Protein AF-0000000086702486 (afdb_homodimer)

Radius of gyration: 12.78 Å; Cα contacts (8 Å, |Δi|>4): 85; chains: 2; bounding box: 32×32×23 Å

Nearest PDB structures (foldseek):
  7s03-assembly1_A-2  TM=8.599E-01  e=2.556E-01  Homo sapiens
  4u7b-assembly2_G-2  TM=8.923E-01  e=3.787E-01  Drosophila mauritiana
  3hot-assembly1_A  TM=8.938E-01  e=4.609E-01  Drosophila mauritiana
  3hot-assembly1_B  TM=8.864E-01  e=8.877E-01  Drosophila mauritiana
  5hoo-assembly1_B  TM=8.160E-01  e=1.012E+00  Drosophila mauritiana

Sequence (98 aa):
METPDFRSYFLIRIKLARTVNEIHGDLLSTFPDSCPGLSTLQRWHTEFDMETPDFRSYFLIRIKLARTVNEIHGDLLSTFPDSCPGLSTLQRWHTEFD

Organism: Caligus rogercresseyi (NCBI:txid217165)

Foldseek 3Di:
DDPVVLLVVLLVVVVVVDDLVVSQVVCCVVPVPHRDDSVVSVVSVVVSD/DDPVVLLVVLLVVVVVVDDLVVSQVVCCVVPVPHRDDSVVSVVSVVVSD

Structure (mmCIF, N/CA/C/O backbone):
data_AF-0000000086702486-model_v1
#
loop_
_entity.id
_entity.type
_entity.pdbx_description
1 polymer 'Uncharacterized protein'
#
loop_
_atom_site.group_PDB
_atom_site.id
_atom_site.type_symbol
_atom_site.label_atom_id
_atom_site.label_alt_id
_atom_site.label_comp_id
_atom_site.label_asym_id
_atom_site.label_entity_id
_atom_site.label_seq_id
_atom_site.pdbx_PDB_ins_code
_atom_site.Cartn_x
_atom_site.Cartn_y
_atom_site.Cartn_z
_atom_site.occupancy
_atom_site.B_iso_or_equiv
_atom_site.auth_seq_id
_atom_site.auth_comp_id
_atom_site.auth_asym_id
_atom_site.auth_atom_id
_atom_site.pdbx_PDB_model_num
ATOM 1 N N . MET A 1 1 ? 6.402 -0.081 -10.914 1 90.75 1 MET A N 1
ATOM 2 C CA . MET A 1 1 ? 5.453 0.712 -10.141 1 90.75 1 MET A CA 1
ATOM 3 C C . MET A 1 1 ? 5.477 2.172 -10.586 1 90.75 1 MET A C 1
ATOM 5 O O . MET A 1 1 ? 6.527 2.695 -10.953 1 90.75 1 MET A O 1
ATOM 9 N N . GLU A 1 2 ? 4.199 2.703 -10.539 1 94.25 2 GLU A N 1
ATOM 10 C CA . GLU A 1 2 ? 4.043 4.098 -10.938 1 94.25 2 GLU A CA 1
ATOM 11 C C . GLU A 1 2 ? 3.701 4.98 -9.742 1 94.25 2 GLU A C 1
ATOM 13 O O . GLU A 1 2 ? 3.381 4.477 -8.664 1 94.25 2 GLU A O 1
ATOM 18 N N . THR A 1 3 ? 3.789 6.328 -9.984 1 95.75 3 THR A N 1
ATOM 19 C CA . THR A 1 3 ? 3.615 7.301 -8.914 1 95.75 3 THR A CA 1
ATOM 20 C C . THR A 1 3 ? 2.287 7.078 -8.195 1 95.75 3 THR A C 1
ATOM 22 O O . THR A 1 3 ? 2.229 7.125 -6.965 1 95.75 3 THR A O 1
ATOM 25 N N . PRO A 1 4 ? 1.243 6.793 -8.891 1 96.81 4 PRO A N 1
ATOM 26 C CA . PRO A 1 4 ? -0.021 6.609 -8.172 1 96.81 4 PRO A CA 1
ATOM 27 C C . PRO A 1 4 ? -0.011 5.379 -7.266 1 96.81 4 PRO A C 1
ATOM 29 O O . PRO A 1 4 ? -0.661 5.375 -6.219 1 96.81 4 PRO A O 1
ATOM 32 N N . ASP A 1 5 ? 0.723 4.324 -7.633 1 97.56 5 ASP A N 1
ATOM 33 C CA . ASP A 1 5 ? 0.84 3.146 -6.781 1 97.56 5 ASP A CA 1
ATOM 34 C C . ASP A 1 5 ? 1.465 3.504 -5.434 1 97.56 5 ASP A C 1
ATOM 36 O O . ASP A 1 5 ? 0.964 3.096 -4.383 1 97.56 5 ASP A O 1
ATOM 40 N N . PHE A 1 6 ? 2.48 4.316 -5.516 1 98.5 6 PHE A N 1
ATOM 41 C CA . PHE A 1 6 ? 3.182 4.703 -4.297 1 98.5 6 PHE A CA 1
ATOM 42 C C . PHE A 1 6 ? 2.312 5.617 -3.439 1 98.5 6 PHE A C 1
ATOM 44 O O . PHE A 1 6 ? 2.365 5.555 -2.209 1 98.5 6 PHE A O 1
ATOM 51 N N . ARG A 1 7 ? 1.56 6.438 -4.113 1 98.19 7 ARG A N 1
ATOM 52 C CA . ARG A 1 7 ? 0.712 7.348 -3.352 1 98.19 7 ARG A CA 1
ATOM 53 C C . ARG A 1 7 ? -0.373 6.582 -2.6 1 98.19 7 ARG A C 1
ATOM 55 O O . ARG A 1 7 ? -0.613 6.836 -1.418 1 98.19 7 ARG A O 1
ATOM 62 N N . SER A 1 8 ? -0.958 5.656 -3.289 1 98.06 8 SER A N 1
ATOM 63 C CA . SER A 1 8 ? -1.977 4.84 -2.639 1 98.06 8 SER A CA 1
ATOM 64 C C . SER A 1 8 ? -1.391 4.051 -1.472 1 98.06 8 SER A C 1
ATOM 66 O O . SER A 1 8 ? -1.982 3.998 -0.392 1 98.06 8 SER A O 1
ATOM 68 N N . TYR A 1 9 ? -0.256 3.486 -1.682 1 98.69 9 TYR A N 1
ATOM 69 C CA . TYR A 1 9 ? 0.44 2.748 -0.633 1 98.69 9 TYR A CA 1
ATOM 70 C C . TYR A 1 9 ? 0.72 3.643 0.569 1 98.69 9 TYR A C 1
ATOM 72 O O . TYR A 1 9 ? 0.439 3.266 1.709 1 98.69 9 TYR A O 1
ATOM 80 N N . PHE A 1 10 ? 1.204 4.859 0.299 1 98.75 10 PHE A N 1
ATOM 81 C CA . PHE A 1 10 ? 1.559 5.816 1.34 1 98.75 10 PHE A CA 1
ATOM 82 C C . PHE A 1 10 ? 0.337 6.188 2.174 1 98.75 10 PHE A C 1
ATOM 84 O O . PHE A 1 10 ? 0.373 6.113 3.402 1 98.75 10 PHE A O 1
ATOM 91 N N . LEU A 1 11 ? -0.743 6.484 1.512 1 97.25 11 LEU A N 1
ATOM 92 C CA . LEU A 1 11 ? -1.923 6.973 2.213 1 97.25 11 LEU A CA 1
ATOM 93 C C . LEU A 1 11 ? -2.521 5.887 3.1 1 97.25 11 LEU A C 1
ATOM 95 O O . LEU A 1 11 ? -2.934 6.156 4.23 1 97.25 11 LEU A O 1
ATOM 99 N N . ILE A 1 12 ? -2.477 4.66 2.664 1 98.31 12 ILE A N 1
ATOM 100 C CA . ILE A 1 12 ? -2.996 3.559 3.467 1 98.31 12 ILE A CA 1
ATOM 101 C C . ILE A 1 12 ? -2.064 3.295 4.648 1 98.31 12 ILE A C 1
ATOM 103 O O . ILE A 1 12 ? -2.523 3.051 5.766 1 98.31 12 ILE A O 1
ATOM 107 N N . ARG A 1 13 ? -0.734 3.404 4.461 1 98.44 13 ARG A N 1
ATOM 108 C CA . ARG A 1 13 ? 0.202 3.186 5.559 1 98.44 13 ARG A CA 1
ATOM 109 C C . ARG A 1 13 ? 0.049 4.258 6.633 1 98.44 13 ARG A C 1
ATOM 111 O O . ARG A 1 13 ? 0.201 3.979 7.824 1 98.44 13 ARG A O 1
ATOM 118 N N . ILE A 1 14 ? -0.267 5.48 6.242 1 98.56 14 ILE A N 1
ATOM 119 C CA . ILE A 1 14 ? -0.532 6.551 7.199 1 98.56 14 ILE A CA 1
ATOM 120 C C . ILE A 1 14 ? -1.771 6.211 8.023 1 98.56 14 ILE A C 1
ATOM 122 O O . ILE A 1 14 ? -1.786 6.402 9.242 1 98.56 14 ILE A O 1
ATOM 126 N N . LYS A 1 15 ? -2.734 5.676 7.391 1 97 15 LYS A N 1
ATOM 127 C CA . LYS A 1 15 ? -3.953 5.297 8.102 1 97 15 LYS A CA 1
ATOM 128 C C . LYS A 1 15 ? -3.697 4.141 9.055 1 97 15 LYS A C 1
ATOM 130 O O . LYS A 1 15 ? -4.387 4 10.07 1 97 15 LYS A O 1
ATOM 135 N N . LEU A 1 16 ? -2.689 3.332 8.703 1 97.44 16 LEU A N 1
ATOM 136 C CA . LEU A 1 16 ? -2.277 2.232 9.562 1 97.44 16 LEU A CA 1
ATOM 137 C C . LEU A 1 16 ? -1.311 2.719 10.641 1 97.44 16 LEU A C 1
ATOM 139 O O . LEU A 1 16 ? -0.672 1.91 11.32 1 97.44 16 LEU A O 1
ATOM 143 N N . ALA A 1 17 ? -1.124 4.047 10.742 1 97.31 17 ALA A N 1
ATOM 144 C CA . ALA A 1 17 ? -0.392 4.734 11.797 1 97.31 17 ALA A CA 1
ATOM 145 C C . ALA A 1 17 ? 1.111 4.516 11.656 1 97.31 17 ALA A C 1
ATOM 147 O O . ALA A 1 17 ? 1.82 4.375 12.656 1 97.31 17 ALA A O 1
ATOM 148 N N . ARG A 1 18 ? 1.547 4.379 10.469 1 97.81 18 ARG A N 1
ATOM 149 C CA . ARG A 1 18 ? 2.982 4.387 10.203 1 97.81 18 ARG A CA 1
ATOM 150 C C . ARG A 1 18 ? 3.486 5.805 9.961 1 97.81 18 ARG A C 1
ATOM 152 O O . ARG A 1 18 ? 2.738 6.664 9.484 1 97.81 18 ARG A O 1
ATOM 159 N N . THR A 1 19 ? 4.824 5.969 10.297 1 98.31 19 THR A N 1
ATOM 160 C CA . THR A 1 19 ? 5.395 7.297 10.102 1 98.31 19 THR A CA 1
ATOM 161 C C . THR A 1 19 ? 5.926 7.453 8.68 1 98.31 19 THR A C 1
ATOM 163 O O . THR A 1 19 ? 6.234 6.465 8.016 1 98.31 19 THR A O 1
ATOM 166 N N . VAL A 1 20 ? 6.078 8.672 8.281 1 98.38 20 VAL A N 1
ATOM 167 C CA . VAL A 1 20 ? 6.613 8.969 6.957 1 98.38 20 VAL A CA 1
ATOM 168 C C . VAL A 1 20 ? 7.996 8.344 6.809 1 98.38 20 VAL A C 1
ATOM 170 O O . VAL A 1 20 ? 8.32 7.781 5.758 1 98.38 20 VAL A O 1
ATOM 173 N N . ASN A 1 21 ? 8.781 8.383 7.895 1 98.62 21 ASN A N 1
ATOM 174 C CA . ASN A 1 21 ? 10.133 7.848 7.852 1 98.62 21 ASN A CA 1
ATOM 175 C C . ASN A 1 21 ? 10.141 6.328 7.695 1 98.62 21 ASN A C 1
ATOM 177 O O . ASN A 1 21 ? 10.953 5.777 6.957 1 98.62 21 ASN A O 1
ATOM 181 N N . GLU A 1 22 ? 9.273 5.637 8.359 1 98.5 22 GLU A N 1
ATOM 182 C CA . GLU A 1 22 ? 9.164 4.188 8.234 1 98.5 22 GLU A CA 1
ATOM 183 C C . GLU A 1 22 ? 8.758 3.789 6.816 1 98.5 22 GLU A C 1
ATOM 185 O O . GLU A 1 22 ? 9.32 2.855 6.242 1 98.5 22 GLU A O 1
ATOM 190 N N . ILE A 1 23 ? 7.812 4.539 6.309 1 98.81 23 ILE A N 1
ATOM 191 C CA . ILE A 1 23 ? 7.289 4.25 4.98 1 98.81 23 ILE A CA 1
ATOM 192 C C . ILE A 1 23 ? 8.367 4.492 3.93 1 98.81 23 ILE A C 1
ATOM 194 O O . ILE A 1 23 ? 8.578 3.666 3.039 1 98.81 23 ILE A O 1
ATOM 198 N N . HIS 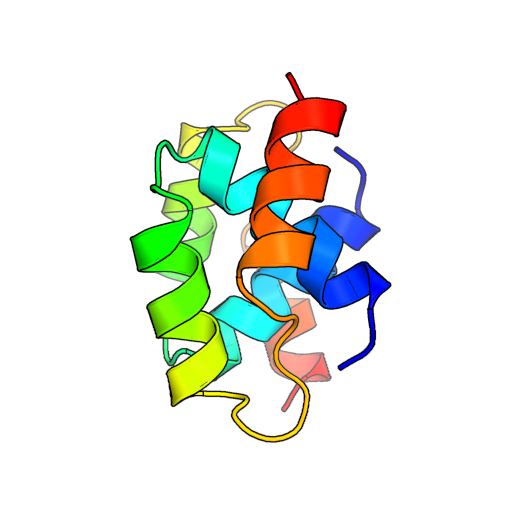A 1 24 ? 9.062 5.609 4.117 1 98.81 24 HIS A N 1
ATOM 199 C CA . HIS A 1 24 ? 10.156 5.914 3.195 1 98.81 24 HIS A CA 1
ATOM 200 C C . HIS A 1 24 ? 11.234 4.84 3.246 1 98.81 24 HIS A C 1
ATOM 202 O O . HIS A 1 24 ? 11.75 4.422 2.207 1 98.81 24 HIS A O 1
ATOM 208 N N . GLY A 1 25 ? 11.578 4.43 4.398 1 98.5 25 GLY A N 1
ATOM 209 C CA . GLY A 1 25 ? 12.57 3.379 4.543 1 98.5 25 GLY A CA 1
ATOM 210 C C . GLY A 1 25 ? 12.195 2.096 3.826 1 98.5 25 GLY A C 1
ATOM 211 O O . GLY A 1 25 ? 13.031 1.478 3.166 1 98.5 25 GLY A O 1
ATOM 212 N N . ASP A 1 26 ? 10.914 1.681 3.969 1 98.06 26 ASP A N 1
ATOM 213 C CA . ASP A 1 26 ? 10.398 0.496 3.285 1 98.06 26 ASP A CA 1
ATOM 214 C C . ASP A 1 26 ? 10.555 0.628 1.772 1 98.06 26 ASP A C 1
ATOM 216 O O . ASP A 1 26 ? 11.047 -0.289 1.109 1 98.06 26 ASP A O 1
ATOM 220 N N . LEU A 1 27 ? 10.125 1.78 1.262 1 98.5 27 LEU A N 1
ATOM 221 C CA . LEU A 1 27 ? 10.102 1.994 -0.182 1 98.5 27 LEU A CA 1
ATOM 222 C C . LEU A 1 27 ? 11.516 2.123 -0.739 1 98.5 27 LEU A C 1
ATOM 224 O O . LEU A 1 27 ? 11.82 1.571 -1.799 1 98.5 27 LEU A O 1
ATOM 228 N N . LEU A 1 28 ? 12.352 2.828 0.019 1 98.31 28 LEU A N 1
ATOM 229 C CA . LEU A 1 28 ? 13.727 3.029 -0.434 1 98.31 28 LEU A CA 1
ATOM 230 C C . LEU A 1 28 ? 14.477 1.704 -0.492 1 98.31 28 LEU A C 1
ATOM 232 O O . LEU A 1 28 ? 15.242 1.459 -1.431 1 98.31 28 LEU A O 1
ATOM 236 N N . SER A 1 29 ? 14.258 0.864 0.437 1 97.81 29 SER A N 1
ATOM 237 C CA . SER A 1 29 ? 14.945 -0.421 0.512 1 97.81 29 SER A CA 1
ATOM 238 C C . SER A 1 29 ? 14.508 -1.352 -0.613 1 97.81 29 SER A C 1
ATOM 240 O O . SER A 1 29 ? 15.305 -2.123 -1.14 1 97.81 29 SER A O 1
ATOM 242 N N . THR A 1 30 ? 13.297 -1.291 -0.979 1 97.56 30 THR A N 1
ATOM 243 C CA . THR A 1 30 ? 12.711 -2.256 -1.903 1 97.56 30 THR A CA 1
ATOM 244 C C . THR A 1 30 ? 12.664 -1.69 -3.32 1 97.56 30 THR A C 1
ATOM 246 O O . THR A 1 30 ? 12.789 -2.436 -4.293 1 97.56 30 THR A O 1
ATOM 249 N N . PHE A 1 31 ? 12.484 -0.376 -3.412 1 97.75 31 PHE A N 1
ATOM 250 C CA . PHE A 1 31 ? 12.383 0.292 -4.707 1 97.75 31 PHE A CA 1
ATOM 251 C C . PHE A 1 31 ? 13.359 1.453 -4.793 1 97.75 31 PHE A C 1
ATOM 253 O O . PHE A 1 31 ? 12.969 2.586 -5.074 1 97.75 31 PHE A O 1
ATOM 260 N N . PRO A 1 32 ? 14.68 1.271 -4.734 1 97.5 32 PRO A N 1
ATOM 261 C CA . PRO A 1 32 ? 15.641 2.371 -4.645 1 97.5 32 PRO A CA 1
ATOM 2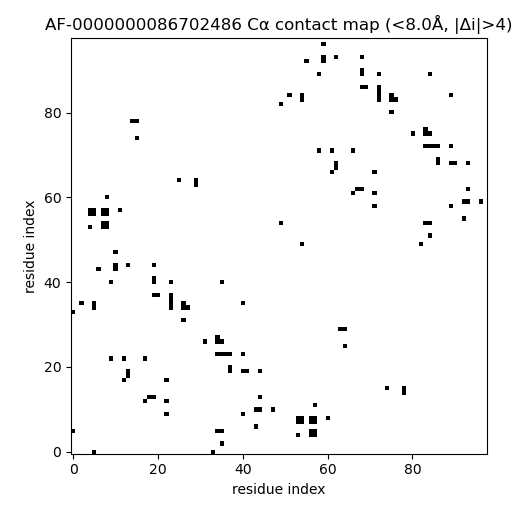62 C C . PRO A 1 32 ? 15.656 3.244 -5.898 1 97.5 32 PRO A C 1
ATOM 264 O O . PRO A 1 32 ? 15.93 4.445 -5.812 1 97.5 32 PRO A O 1
ATOM 267 N N . ASP A 1 33 ? 15.234 2.699 -7.051 1 97.19 33 ASP A N 1
ATOM 268 C CA . ASP A 1 33 ? 15.344 3.441 -8.305 1 97.19 33 ASP A CA 1
ATOM 269 C C . ASP A 1 33 ? 14.07 4.234 -8.586 1 97.19 33 ASP A C 1
ATOM 271 O O . ASP A 1 33 ? 14.078 5.156 -9.406 1 97.19 33 ASP A O 1
ATOM 275 N N . SER A 1 34 ? 13 3.877 -7.887 1 97 34 SER A N 1
ATOM 276 C CA . SER A 1 34 ? 11.727 4.496 -8.242 1 97 34 SER A CA 1
ATOM 277 C C . SER A 1 34 ? 11.055 5.125 -7.023 1 97 34 SER A C 1
ATOM 279 O O . SER A 1 34 ? 10.062 5.84 -7.152 1 97 34 SER A O 1
ATOM 281 N N . CYS A 1 35 ? 11.625 4.918 -5.871 1 97.81 35 CYS A N 1
ATOM 282 C CA . CYS A 1 35 ? 11.047 5.414 -4.629 1 97.81 35 CYS A CA 1
ATOM 283 C C . CYS A 1 35 ? 10.891 6.93 -4.664 1 97.81 35 CYS A C 1
ATOM 285 O O . CYS A 1 35 ? 11.844 7.648 -4.988 1 97.81 35 CYS A O 1
ATOM 287 N N . PRO A 1 36 ? 9.648 7.434 -4.293 1 98.38 36 PRO A N 1
ATOM 288 C CA . PRO A 1 36 ? 9.531 8.883 -4.105 1 98.38 36 PRO A CA 1
ATOM 289 C C . PRO A 1 36 ? 10.438 9.406 -2.998 1 98.38 36 PRO A C 1
ATOM 291 O O . PRO A 1 36 ? 10.648 8.727 -1.992 1 98.38 36 PRO A O 1
ATOM 294 N N . GLY A 1 37 ? 10.945 10.586 -3.146 1 98.31 37 GLY A N 1
ATOM 295 C CA . GLY A 1 37 ? 11.781 11.203 -2.125 1 98.31 37 GLY A CA 1
ATOM 296 C C . GLY A 1 37 ? 11.023 11.516 -0.85 1 98.31 37 GLY A C 1
ATOM 297 O O . GLY A 1 37 ? 9.789 11.594 -0.853 1 98.31 37 GLY A O 1
ATOM 298 N N . LEU A 1 38 ? 11.727 11.719 0.189 1 98.25 38 LEU A N 1
ATOM 299 C CA . LEU A 1 38 ? 11.141 12.023 1.488 1 98.25 38 LEU A CA 1
ATOM 300 C C . LEU A 1 38 ? 10.297 13.297 1.417 1 98.25 38 LEU A C 1
ATOM 302 O O . LEU A 1 38 ? 9.227 13.367 2.023 1 98.25 38 LEU A O 1
ATOM 306 N N . SER A 1 39 ? 10.727 14.258 0.719 1 98.31 39 SER A N 1
ATOM 307 C CA . SER A 1 39 ? 9.984 15.508 0.59 1 98.31 39 SER A CA 1
ATOM 308 C C . SER A 1 39 ? 8.633 15.289 -0.085 1 98.31 39 SER A C 1
ATOM 310 O O . SER A 1 39 ? 7.648 15.938 0.269 1 98.31 39 SER A O 1
ATOM 312 N N . THR A 1 40 ? 8.633 14.453 -1.093 1 98.44 40 THR A N 1
ATOM 313 C CA . THR A 1 40 ? 7.387 14.102 -1.774 1 98.44 40 THR A CA 1
ATOM 314 C C . THR A 1 40 ? 6.414 13.43 -0.813 1 98.44 40 THR A C 1
ATOM 316 O O . THR A 1 40 ? 5.238 13.789 -0.757 1 98.44 40 THR A O 1
ATOM 319 N N . LEU A 1 41 ? 6.91 12.539 0.015 1 98.69 41 LEU A N 1
ATOM 320 C CA . LEU A 1 41 ? 6.059 11.852 0.98 1 98.69 41 LEU A CA 1
ATOM 321 C C . LEU A 1 41 ? 5.535 12.82 2.033 1 98.69 41 LEU A C 1
ATOM 323 O O . LEU A 1 41 ? 4.383 12.719 2.457 1 98.69 41 LEU A O 1
ATOM 327 N N . GLN A 1 42 ? 6.355 13.734 2.451 1 98.31 42 GLN A N 1
ATOM 328 C CA . GLN A 1 42 ? 5.93 14.742 3.418 1 98.31 42 GLN A CA 1
ATOM 329 C C . GLN A 1 42 ? 4.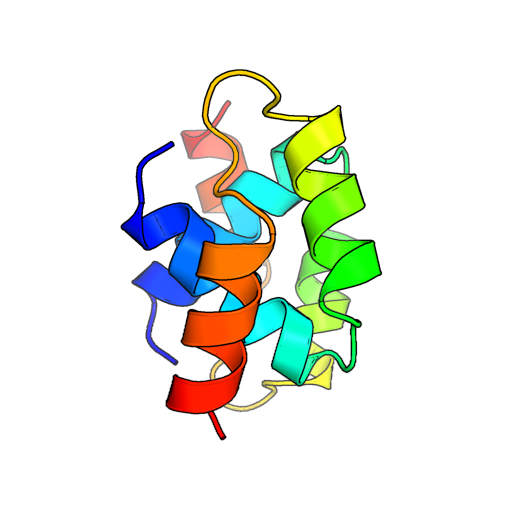828 15.625 2.84 1 98.31 42 GLN A C 1
ATOM 331 O O . GLN A 1 42 ? 3.877 15.977 3.539 1 98.31 42 GLN A O 1
ATOM 336 N N . ARG A 1 43 ? 5.031 15.945 1.605 1 98.12 43 ARG A N 1
ATOM 337 C CA . ARG A 1 43 ? 4 16.734 0.935 1 98.12 43 ARG A CA 1
ATOM 338 C C . ARG A 1 43 ? 2.68 15.969 0.887 1 98.12 43 ARG A C 1
ATOM 340 O O . ARG A 1 43 ? 1.621 16.531 1.172 1 98.12 43 ARG A O 1
ATOM 347 N N . TRP A 1 44 ? 2.67 14.688 0.481 1 98.31 44 TRP A N 1
ATOM 348 C CA . TRP A 1 44 ? 1.463 13.867 0.436 1 98.31 44 TRP A CA 1
ATOM 349 C C . TRP A 1 44 ? 0.805 13.797 1.809 1 98.31 44 TRP A C 1
ATOM 351 O O . TRP A 1 44 ? -0.424 13.812 1.917 1 98.31 44 TRP A O 1
ATOM 361 N N . HIS A 1 45 ? 1.611 13.664 2.879 1 97.56 45 HIS A N 1
ATOM 362 C CA . HIS A 1 45 ? 1.082 13.609 4.238 1 97.56 45 HIS A CA 1
ATOM 363 C C . HIS A 1 45 ? 0.298 14.875 4.57 1 97.56 45 HIS A C 1
ATOM 365 O O . HIS A 1 45 ? -0.782 14.797 5.164 1 97.56 45 HIS A O 1
ATOM 371 N N . THR A 1 46 ? 0.851 15.945 4.164 1 96.12 46 THR A N 1
ATOM 372 C CA . THR A 1 46 ? 0.227 17.234 4.43 1 96.12 46 THR A CA 1
ATOM 373 C C . THR A 1 46 ? -1.081 17.375 3.656 1 96.12 46 THR A C 1
ATOM 375 O O . THR A 1 46 ? -2.051 17.953 4.16 1 96.12 46 THR A O 1
ATOM 378 N N . GLU A 1 47 ? -1.164 16.828 2.416 1 94.44 47 GLU A N 1
ATOM 379 C CA . GLU A 1 47 ? -2.355 16.875 1.571 1 94.44 47 GLU A CA 1
ATOM 380 C C . GLU A 1 47 ? -3.463 15.984 2.133 1 94.44 47 GLU A C 1
ATOM 382 O O . GLU A 1 47 ? -4.648 16.281 1.956 1 94.44 47 GLU A O 1
ATOM 387 N N . PHE A 1 48 ? -3.066 14.844 2.605 1 86.44 48 PHE A N 1
ATOM 388 C CA . PHE A 1 48 ? -4 13.844 3.111 1 86.44 48 PHE A CA 1
ATOM 389 C C . PHE A 1 48 ? -4.66 14.328 4.398 1 86.44 48 PHE A C 1
ATOM 391 O O . PHE A 1 48 ? -5.805 13.969 4.688 1 86.44 48 PHE A O 1
ATOM 398 N N . ASP A 1 49 ? -3.971 14.938 5.328 1 71.44 49 ASP A N 1
ATOM 399 C CA . ASP A 1 49 ? -4.496 15.484 6.574 1 71.44 49 ASP A CA 1
ATOM 400 C C . ASP A 1 49 ? -5.441 16.656 6.305 1 71.44 49 ASP A C 1
ATOM 402 O O . ASP A 1 49 ? -6.461 16.797 6.977 1 71.44 49 ASP A O 1
ATOM 406 N N . MET B 1 1 ? -11.375 5.176 0.454 1 90.81 1 MET B N 1
ATOM 407 C CA . MET B 1 1 ? -10.461 4.422 -0.399 1 90.81 1 MET B CA 1
ATOM 408 C C . MET B 1 1 ? -11.227 3.598 -1.427 1 90.81 1 MET B C 1
ATOM 410 O O . MET B 1 1 ? -12.32 3.105 -1.143 1 90.81 1 MET B O 1
ATOM 414 N N . GLU B 1 2 ? -10.539 3.582 -2.627 1 94.31 2 GLU B N 1
ATOM 415 C CA . GLU B 1 2 ? -11.148 2.842 -3.725 1 94.31 2 GLU B CA 1
ATOM 416 C C . GLU B 1 2 ? -10.359 1.575 -4.043 1 94.31 2 GLU B C 1
ATOM 418 O O . GLU B 1 2 ? -9.242 1.395 -3.555 1 94.31 2 GLU B O 1
ATOM 423 N N . THR B 1 3 ? -10.992 0.682 -4.883 1 95.75 3 THR B N 1
ATOM 424 C CA . THR B 1 3 ? -10.422 -0.627 -5.184 1 95.75 3 THR B CA 1
ATOM 425 C C . THR B 1 3 ? -9 -0.488 -5.715 1 95.75 3 THR B C 1
ATOM 427 O O . THR B 1 3 ? -8.109 -1.243 -5.32 1 95.75 3 THR B O 1
ATOM 430 N N . PRO B 1 4 ? -8.734 0.477 -6.543 1 96.75 4 PRO B N 1
ATOM 431 C CA . PRO B 1 4 ? -7.363 0.574 -7.051 1 96.75 4 PRO B CA 1
ATOM 432 C C . PRO B 1 4 ? -6.355 0.933 -5.961 1 96.75 4 PRO B C 1
ATOM 434 O O . PRO B 1 4 ? -5.199 0.505 -6.02 1 96.75 4 PRO B O 1
ATOM 437 N N . ASP B 1 5 ? -6.773 1.689 -4.949 1 97.62 5 ASP B N 1
ATOM 438 C CA . ASP B 1 5 ? -5.883 2.01 -3.836 1 97.62 5 ASP B CA 1
ATOM 439 C C . ASP B 1 5 ? -5.445 0.745 -3.102 1 97.62 5 ASP B C 1
ATOM 441 O O . ASP B 1 5 ? -4.258 0.565 -2.816 1 97.62 5 ASP B O 1
ATOM 445 N N . PHE B 1 6 ? -6.398 -0.117 -2.912 1 98.5 6 PHE B N 1
ATOM 446 C CA . PHE B 1 6 ? -6.105 -1.351 -2.193 1 98.5 6 PHE B CA 1
ATOM 447 C C . PHE B 1 6 ? -5.23 -2.273 -3.031 1 98.5 6 PHE B C 1
ATOM 449 O O . PHE B 1 6 ? -4.375 -2.984 -2.496 1 98.5 6 PHE B O 1
ATOM 456 N N . ARG B 1 7 ? -5.469 -2.232 -4.301 1 98.19 7 ARG B N 1
ATOM 457 C CA . ARG B 1 7 ? -4.668 -3.102 -5.156 1 98.19 7 ARG B CA 1
ATOM 458 C C . ARG B 1 7 ? -3.209 -2.658 -5.18 1 98.19 7 ARG B C 1
ATOM 460 O O . ARG B 1 7 ? -2.303 -3.482 -5.055 1 98.19 7 ARG B O 1
ATOM 467 N N . SER B 1 8 ? -3.043 -1.382 -5.293 1 98.06 8 SER B N 1
ATOM 468 C CA . SER B 1 8 ? -1.682 -0.859 -5.277 1 98.06 8 SER B CA 1
ATOM 469 C C . SER B 1 8 ? -0.988 -1.16 -3.953 1 98.06 8 SER B C 1
ATOM 471 O O . SER B 1 8 ? 0.169 -1.585 -3.934 1 98.06 8 SER B O 1
ATOM 473 N N .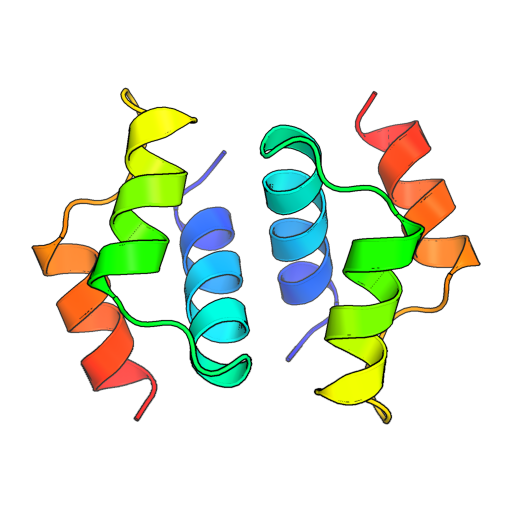 TYR B 1 9 ? -1.692 -0.977 -2.891 1 98.69 9 TYR B N 1
ATOM 474 C CA . TYR B 1 9 ? -1.168 -1.278 -1.563 1 98.69 9 TYR B CA 1
ATOM 475 C C . TYR B 1 9 ? -0.778 -2.748 -1.452 1 98.69 9 TYR B C 1
ATOM 477 O O . TYR B 1 9 ? 0.32 -3.072 -0.995 1 98.69 9 TYR B O 1
ATOM 485 N N . PHE B 1 10 ? -1.64 -3.629 -1.946 1 98.75 10 PHE B N 1
ATOM 486 C CA . PHE B 1 10 ? -1.43 -5.07 -1.879 1 98.75 10 PHE B CA 1
ATOM 487 C C . PHE B 1 10 ? -0.177 -5.469 -2.648 1 98.75 10 PHE B C 1
ATOM 489 O O . PHE B 1 10 ? 0.688 -6.168 -2.115 1 98.75 10 PHE B O 1
ATOM 496 N N . LEU B 1 11 ? -0.046 -4.961 -3.84 1 97.31 11 LEU B N 1
ATOM 497 C CA . LEU B 1 11 ? 1.051 -5.383 -4.703 1 97.31 11 LEU B CA 1
ATOM 498 C C . LEU B 1 11 ? 2.393 -4.93 -4.141 1 97.31 11 LEU B C 1
ATOM 500 O O . LEU B 1 11 ? 3.369 -5.684 -4.168 1 97.31 11 LEU B O 1
ATOM 504 N N . ILE B 1 12 ? 2.434 -3.779 -3.531 1 98.31 12 ILE B N 1
ATOM 505 C CA . ILE B 1 12 ? 3.672 -3.293 -2.936 1 98.31 12 ILE B CA 1
ATOM 506 C C . ILE B 1 12 ? 3.988 -4.094 -1.675 1 98.31 12 ILE B C 1
ATOM 508 O O . ILE B 1 12 ? 5.145 -4.453 -1.432 1 98.31 12 ILE B O 1
ATOM 512 N N . ARG B 1 13 ? 2.969 -4.469 -0.873 1 98.5 13 ARG B N 1
ATOM 513 C CA . ARG B 1 13 ? 3.207 -5.25 0.334 1 98.5 13 ARG B CA 1
ATOM 514 C C . ARG B 1 13 ? 3.725 -6.645 -0.01 1 98.5 13 ARG B C 1
ATOM 516 O O . ARG B 1 13 ? 4.551 -7.199 0.714 1 98.5 13 ARG B O 1
ATOM 523 N N . ILE B 1 14 ? 3.289 -7.207 -1.109 1 98.56 14 ILE B N 1
ATOM 524 C CA . ILE B 1 14 ? 3.799 -8.492 -1.575 1 98.56 14 ILE B CA 1
ATOM 525 C C . ILE B 1 14 ? 5.277 -8.359 -1.933 1 98.56 14 ILE B C 1
ATOM 527 O O . ILE B 1 14 ? 6.082 -9.234 -1.599 1 98.56 14 ILE B O 1
ATOM 531 N N . LYS B 1 15 ? 5.609 -7.301 -2.533 1 97 15 LYS B N 1
ATOM 532 C CA . LYS B 1 15 ? 7.008 -7.078 -2.896 1 97 15 LYS B CA 1
ATOM 533 C C . LYS B 1 15 ? 7.871 -6.883 -1.654 1 97 15 LYS B C 1
ATOM 535 O O . LYS B 1 15 ? 9.07 -7.188 -1.672 1 97 15 LYS B O 1
ATOM 540 N N . LEU B 1 16 ? 7.227 -6.379 -0.596 1 97.44 16 LEU B N 1
ATOM 541 C CA . LEU B 1 16 ? 7.91 -6.215 0.683 1 97.44 16 LEU B CA 1
ATOM 542 C C . LEU B 1 16 ? 7.902 -7.52 1.474 1 97.44 16 LEU B C 1
ATOM 544 O O . LEU B 1 16 ? 8.227 -7.527 2.664 1 97.44 16 LEU B O 1
AT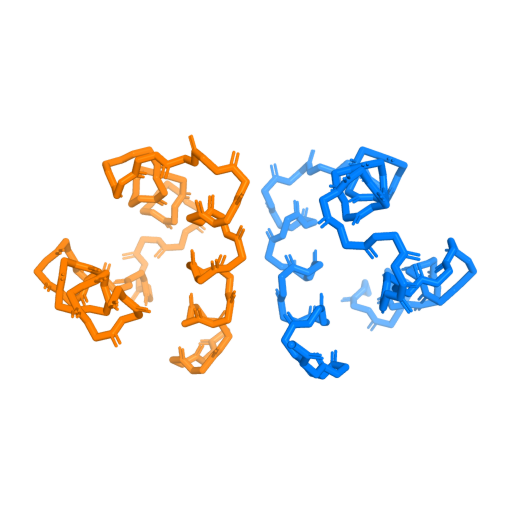OM 548 N N . ALA B 1 17 ? 7.445 -8.617 0.842 1 97.25 17 ALA B N 1
ATOM 549 C CA . ALA B 1 17 ? 7.508 -9.984 1.347 1 97.25 17 ALA B CA 1
ATOM 550 C C . ALA B 1 17 ? 6.516 -10.195 2.486 1 97.25 17 ALA B C 1
ATOM 552 O O . ALA B 1 17 ? 6.816 -10.898 3.457 1 97.25 17 ALA B O 1
ATOM 553 N N . ARG B 1 18 ? 5.434 -9.508 2.418 1 97.81 18 ARG B N 1
ATOM 554 C CA . ARG B 1 18 ? 4.332 -9.781 3.332 1 97.81 18 ARG B CA 1
ATOM 555 C C . ARG B 1 18 ? 3.391 -10.836 2.752 1 97.81 18 ARG B C 1
ATOM 557 O O . ARG B 1 18 ? 3.258 -10.953 1.533 1 97.81 18 ARG B O 1
ATOM 564 N N . THR B 1 19 ? 2.73 -11.562 3.736 1 98.31 19 THR B N 1
ATOM 565 C CA . THR B 1 19 ? 1.814 -12.602 3.275 1 98.31 19 THR B CA 1
ATOM 566 C C . THR B 1 19 ? 0.426 -12.023 3.02 1 98.31 19 THR B C 1
ATOM 568 O O . THR B 1 19 ? 0.067 -10.984 3.578 1 98.31 19 THR B O 1
ATOM 571 N N . VAL B 1 20 ? -0.335 -12.734 2.23 1 98.38 20 VAL B N 1
ATOM 572 C CA . VAL B 1 20 ? -1.702 -12.32 1.934 1 98.38 20 VAL B CA 1
ATOM 573 C C . VAL B 1 20 ? -2.498 -12.195 3.23 1 98.38 20 VAL B C 1
ATOM 575 O O . VAL B 1 20 ? -3.27 -11.242 3.404 1 98.38 20 VAL B O 1
ATOM 578 N N . ASN B 1 21 ? -2.234 -13.109 4.176 1 98.62 21 ASN B N 1
ATOM 579 C CA . ASN B 1 21 ? -2.967 -13.102 5.438 1 98.62 21 ASN B CA 1
ATOM 580 C C . ASN B 1 21 ? -2.6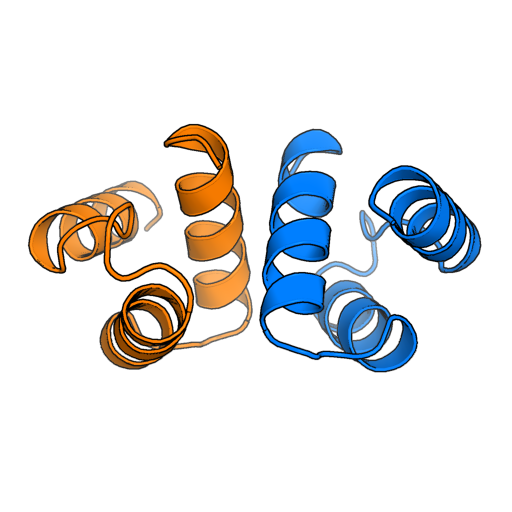07 -11.891 6.293 1 98.62 21 ASN B C 1
ATOM 582 O O . ASN B 1 21 ? -3.48 -11.289 6.922 1 98.62 21 ASN B O 1
ATOM 586 N N . GLU B 1 22 ? -1.379 -11.508 6.344 1 98.5 22 GLU B N 1
ATOM 587 C CA . GLU B 1 22 ? -0.954 -10.328 7.09 1 98.5 22 GLU B CA 1
ATOM 588 C C . GLU B 1 22 ? -1.567 -9.055 6.504 1 98.5 22 GLU B C 1
ATOM 590 O O . GLU B 1 22 ? -2.045 -8.195 7.246 1 98.5 22 GLU B O 1
ATOM 595 N N . ILE B 1 23 ? -1.557 -9.023 5.188 1 98.81 23 ILE B N 1
ATOM 596 C CA . ILE B 1 23 ? -2.066 -7.852 4.488 1 98.81 23 ILE B CA 1
ATOM 597 C C . ILE B 1 23 ? -3.574 -7.734 4.707 1 98.81 23 ILE B C 1
ATOM 599 O O . ILE B 1 23 ? -4.078 -6.652 5.016 1 98.81 23 ILE B O 1
ATOM 603 N N . HIS B 1 24 ? -4.227 -8.883 4.613 1 98.81 24 HIS B N 1
ATOM 604 C CA . HIS B 1 24 ? -5.664 -8.891 4.855 1 98.81 24 HIS B CA 1
ATOM 605 C C . HIS B 1 24 ? -5.984 -8.453 6.281 1 98.81 24 HIS B C 1
ATOM 607 O O . HIS B 1 24 ? -6.918 -7.68 6.504 1 98.81 24 HIS B O 1
ATOM 613 N N . GLY B 1 25 ? -5.262 -8.953 7.188 1 98.5 25 GLY B N 1
ATOM 614 C CA . GLY B 1 25 ? -5.473 -8.57 8.578 1 98.5 25 GLY B CA 1
ATOM 615 C C . GLY B 1 25 ? -5.34 -7.074 8.805 1 98.5 25 GLY B C 1
ATOM 616 O O . GLY B 1 25 ? -6.148 -6.48 9.523 1 98.5 25 GLY B O 1
ATOM 617 N N . ASP B 1 26 ? -4.289 -6.461 8.211 1 98.06 26 ASP B N 1
ATOM 618 C CA . ASP B 1 26 ? -4.082 -5.02 8.297 1 98.06 26 ASP B CA 1
ATOM 619 C C . ASP B 1 26 ? -5.289 -4.258 7.758 1 98.06 26 ASP B C 1
ATOM 621 O O . ASP B 1 26 ? -5.785 -3.334 8.406 1 98.06 26 ASP B O 1
ATOM 625 N N . LEU B 1 27 ? -5.746 -4.676 6.566 1 98.5 27 LEU B N 1
ATOM 626 C CA . LEU B 1 27 ? -6.812 -3.957 5.875 1 98.5 27 LEU B CA 1
ATOM 627 C C . LEU B 1 27 ? -8.148 -4.152 6.586 1 98.5 27 LEU B C 1
ATOM 629 O O . LEU B 1 27 ? -8.922 -3.205 6.734 1 98.5 27 LEU B O 1
ATOM 633 N N . LEU B 1 28 ? -8.359 -5.371 7.055 1 98.31 28 LEU B N 1
ATOM 634 C CA . LEU B 1 28 ? -9.609 -5.668 7.73 1 98.31 28 LEU B CA 1
ATOM 635 C C . LEU B 1 28 ? -9.727 -4.883 9.031 1 98.31 28 LEU B C 1
ATOM 637 O O . LEU B 1 28 ? -10.797 -4.371 9.359 1 98.31 28 LEU B O 1
ATOM 641 N N . SER B 1 29 ? -8.68 -4.762 9.727 1 97.81 29 SER B N 1
ATOM 642 C CA . SER B 1 29 ? -8.672 -4.066 11.008 1 97.81 29 SER B CA 1
ATOM 643 C C . SER B 1 29 ? -8.891 -2.568 10.828 1 97.81 29 SER B C 1
ATOM 645 O O . SER B 1 29 ? -9.531 -1.925 11.664 1 97.81 29 SER B O 1
ATOM 647 N N . THR B 1 30 ? -8.398 -2.023 9.797 1 97.5 30 THR B N 1
ATOM 648 C CA . THR B 1 30 ? -8.375 -0.577 9.609 1 97.5 30 THR B CA 1
ATOM 649 C C . THR B 1 30 ? -9.531 -0.131 8.719 1 97.5 30 THR B C 1
ATOM 651 O O . THR B 1 30 ? -10.062 0.966 8.883 1 97.5 30 THR B O 1
ATOM 654 N N . PHE B 1 31 ? -9.891 -0.99 7.766 1 97.75 31 PHE B N 1
ATOM 655 C CA . PHE B 1 31 ? -10.945 -0.674 6.809 1 97.75 31 PHE B CA 1
ATOM 656 C C . PHE B 1 31 ? -11.992 -1.778 6.777 1 97.75 31 PHE B C 1
ATOM 658 O O . PHE B 1 31 ? -12.305 -2.32 5.715 1 97.75 31 PHE B O 1
ATOM 665 N N . PRO B 1 32 ? -12.727 -2.08 7.84 1 97.5 32 PRO B N 1
ATOM 666 C CA . PRO B 1 32 ? -13.617 -3.236 7.902 1 97.5 32 PRO B CA 1
ATOM 667 C C . PRO B 1 32 ? -14.781 -3.135 6.918 1 97.5 32 PRO B C 1
ATOM 669 O O . PRO B 1 32 ? -15.273 -4.156 6.434 1 97.5 32 PRO B O 1
ATOM 672 N N . ASP B 1 33 ? -15.141 -1.919 6.504 1 97.12 33 ASP B N 1
ATOM 673 C CA . ASP B 1 33 ? -16.328 -1.749 5.668 1 97.12 33 ASP B CA 1
ATOM 674 C C . ASP B 1 33 ? -15.961 -1.769 4.188 1 97.12 33 ASP B C 1
ATOM 676 O O . ASP B 1 33 ? -16.828 -1.947 3.328 1 97.12 33 ASP B O 1
ATOM 680 N N . SER B 1 34 ? -14.672 -1.598 3.906 1 96.94 34 SER B N 1
ATOM 681 C CA . SER B 1 34 ? -14.297 -1.445 2.504 1 96.94 34 SER B CA 1
ATOM 682 C C . SER B 1 34 ? -13.203 -2.428 2.111 1 96.94 34 SER B C 1
ATOM 684 O O . SER B 1 34 ? -12.891 -2.582 0.928 1 96.94 34 SER B O 1
ATOM 686 N N . CYS B 1 35 ? -12.672 -3.133 3.07 1 97.69 35 CYS B N 1
ATOM 687 C CA . CYS B 1 35 ? -11.578 -4.07 2.83 1 97.69 35 CYS B CA 1
ATOM 688 C C . CYS B 1 35 ? -11.984 -5.125 1.806 1 97.69 35 CYS B C 1
ATOM 690 O O . CYS B 1 35 ? -13.039 -5.75 1.934 1 97.69 35 CYS B O 1
ATOM 692 N N . PRO B 1 36 ? -11.086 -5.34 0.75 1 98.31 36 PRO B N 1
ATOM 693 C CA . PRO B 1 36 ? -11.328 -6.492 -0.125 1 98.31 36 PRO B CA 1
ATOM 694 C C . PRO B 1 36 ? -11.289 -7.82 0.624 1 98.31 36 PRO B C 1
ATOM 696 O O . PRO B 1 36 ? -10.5 -7.984 1.558 1 98.31 36 PRO B O 1
ATOM 699 N N . GLY B 1 37 ? -12.07 -8.766 0.232 1 98.31 37 GLY B N 1
ATOM 700 C CA . GLY B 1 37 ? -12.078 -10.086 0.841 1 98.31 37 GLY B CA 1
ATOM 701 C C . GLY B 1 37 ? -10.797 -10.859 0.597 1 98.31 37 GLY B C 1
ATOM 702 O O . GLY B 1 37 ? -10.039 -10.539 -0.32 1 98.31 37 GLY B O 1
ATOM 703 N N . LEU B 1 38 ? -10.586 -11.852 1.372 1 98.31 38 LEU B N 1
ATOM 704 C CA . LEU B 1 38 ? -9.391 -12.68 1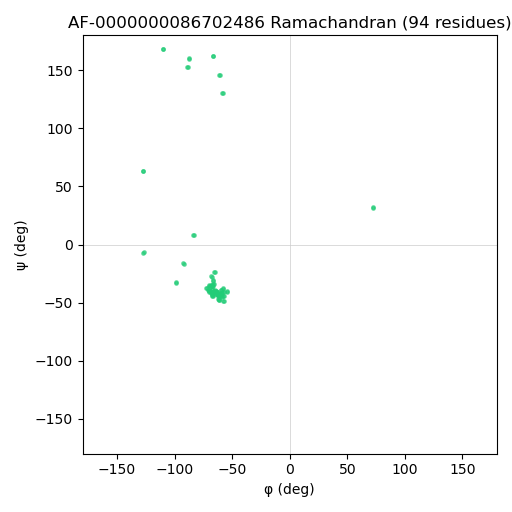.264 1 98.31 38 LEU B CA 1
ATOM 705 C C . LEU B 1 38 ? -9.297 -13.32 -0.119 1 98.31 38 LEU B C 1
ATOM 707 O O . LEU B 1 38 ? -8.203 -13.414 -0.691 1 98.31 38 LEU B O 1
ATOM 711 N N . SER B 1 39 ? -10.352 -13.727 -0.651 1 98.31 39 SER B N 1
ATOM 712 C CA . SER B 1 39 ? -10.367 -14.352 -1.971 1 98.31 39 SER B CA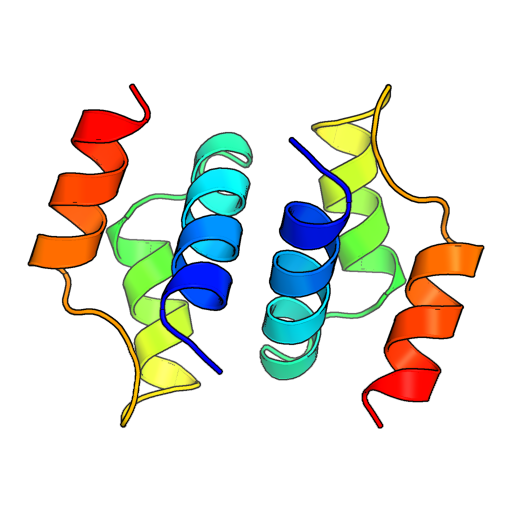 1
ATOM 713 C C . SER B 1 39 ? -9.914 -13.375 -3.049 1 98.31 39 SER B C 1
ATOM 715 O O . SER B 1 39 ? -9.227 -13.758 -4 1 98.31 39 SER B O 1
ATOM 717 N N . THR B 1 40 ? -10.359 -12.148 -2.943 1 98.5 40 THR B N 1
ATOM 718 C CA . THR B 1 40 ? -9.938 -11.102 -3.873 1 98.5 40 THR B CA 1
ATOM 719 C C . THR B 1 40 ? -8.43 -10.891 -3.797 1 98.5 40 THR B C 1
ATOM 721 O O . THR B 1 40 ? -7.754 -10.828 -4.824 1 98.5 40 THR B O 1
ATOM 724 N N . LEU B 1 41 ? -7.875 -10.883 -2.598 1 98.69 41 LEU B N 1
ATOM 725 C CA . LEU B 1 41 ? -6.438 -10.695 -2.422 1 98.69 41 LEU B CA 1
ATOM 726 C C . LEU B 1 41 ? -5.66 -11.883 -2.973 1 98.69 41 LEU B C 1
ATOM 728 O O . LEU B 1 41 ? -4.594 -11.711 -3.566 1 98.69 41 LEU B O 1
ATOM 732 N N . GLN B 1 42 ? -6.188 -13.055 -2.791 1 98.31 42 GLN B N 1
ATOM 733 C CA . GLN B 1 42 ? -5.547 -14.25 -3.328 1 98.31 42 GLN B CA 1
ATOM 734 C C . GLN B 1 42 ? -5.52 -14.227 -4.855 1 98.31 42 GLN B C 1
ATOM 736 O O . GLN B 1 42 ? -4.527 -14.617 -5.473 1 98.31 42 GLN B O 1
ATOM 741 N N . ARG B 1 43 ? -6.621 -13.773 -5.363 1 98.19 43 ARG B N 1
ATOM 742 C CA . ARG B 1 43 ? -6.676 -13.633 -6.816 1 98.19 43 ARG B CA 1
ATOM 743 C C . ARG B 1 43 ? -5.629 -12.641 -7.309 1 98.19 43 ARG B C 1
ATOM 745 O O . ARG B 1 43 ? -4.922 -12.906 -8.289 1 98.19 43 ARG B O 1
ATOM 752 N N . TRP B 1 44 ? -5.504 -11.461 -6.703 1 98.38 44 TRP B N 1
ATOM 753 C CA . TRP B 1 44 ? -4.516 -10.453 -7.082 1 98.38 44 TRP B CA 1
ATOM 754 C C . TRP B 1 44 ? -3.102 -11.023 -6.973 1 98.38 44 TRP B C 1
ATOM 756 O O . TRP B 1 44 ? -2.238 -10.719 -7.797 1 98.38 44 TRP B O 1
ATOM 766 N N . HIS B 1 45 ? -2.82 -11.812 -5.918 1 97.69 45 HIS B N 1
ATOM 767 C CA . HIS B 1 45 ? -1.51 -12.43 -5.742 1 97.69 45 HIS B CA 1
ATOM 768 C C . HIS B 1 45 ? -1.159 -13.328 -6.93 1 97.69 45 HIS B C 1
ATOM 770 O O . HIS B 1 45 ? -0.028 -13.297 -7.422 1 97.69 45 HIS B O 1
ATOM 776 N N . THR B 1 46 ? -2.139 -14.039 -7.34 1 96.31 46 THR B N 1
ATOM 777 C CA . THR B 1 46 ? -1.949 -14.961 -8.453 1 96.31 46 THR B CA 1
ATOM 778 C C . THR B 1 46 ? -1.697 -14.195 -9.75 1 96.31 46 THR B C 1
ATOM 780 O O . THR B 1 46 ? -0.899 -14.625 -10.586 1 96.31 46 THR B O 1
ATOM 783 N N . GLU B 1 47 ? -2.34 -13.016 -9.945 1 94.62 47 GLU B N 1
ATOM 784 C CA . GLU B 1 47 ? -2.176 -12.172 -11.125 1 94.62 47 GLU B CA 1
ATOM 785 C C . GLU B 1 47 ? -0.799 -11.516 -11.148 1 94.62 47 GLU B C 1
ATOM 787 O O . GLU B 1 47 ? -0.253 -11.242 -12.219 1 94.62 47 GLU B O 1
ATOM 792 N N . PHE B 1 48 ? -0.351 -11.102 -9.992 1 86.75 48 PHE B N 1
ATOM 793 C CA . PHE B 1 48 ? 0.916 -10.398 -9.844 1 86.75 48 PHE B CA 1
ATOM 794 C C . PHE B 1 48 ? 2.088 -11.32 -10.164 1 86.75 48 PHE B C 1
ATOM 796 O O . PHE B 1 48 ? 3.123 -10.867 -10.656 1 86.75 48 PHE B O 1
ATOM 803 N N . ASP B 1 49 ? 2.107 -12.547 -9.703 1 72.5 49 ASP B N 1
ATOM 804 C CA . ASP B 1 49 ? 3.145 -13.547 -9.961 1 72.5 49 ASP B CA 1
ATOM 805 C C . ASP B 1 49 ? 3.172 -13.945 -11.43 1 72.5 49 ASP B C 1
ATOM 807 O O . ASP B 1 49 ? 4.246 -14.148 -12 1 72.5 49 ASP B O 1
#

Secondary structure (DSSP, 8-state):
--HHHHHHHHHHHHHTT--HHHHHHHHHHH-TTTPPPHHHHHHHHHHH-/--HHHHHHHHHHHHHTT--HHHHHHHHHHH-TTTPPPHHHHHHHHHHH-

pLDDT: mean 96.92, std 4.16, range [71.44, 98.81]

Solvent-accessible surface area (backbone atoms only — not comparable to full-atom values): 5818 Å² total; per-residue (Å²): 139,53,72,67,36,54,49,32,31,49,57,52,41,45,74,70,70,46,52,72,68,60,51,44,50,55,38,40,74,75,32,69,91,73,43,77,52,67,68,57,53,52,49,50,52,62,71,73,106,139,52,72,68,37,54,50,32,31,49,58,51,41,45,74,70,71,48,51,72,66,59,51,43,50,55,37,41,73,74,32,70,90,72,44,75,51,70,66,56,52,52,49,50,52,63,70,72,106